Protein AF-A0A9E1IWR8-F1 (afdb_monomer_lite)

Secondary structure (DSSP, 8-state):
--------PPPTTGGGGGGPPSPSPTTPPPHHHHHHHHHHHHHHHHTTHHHHHHHHHHH-HHHHHHHHHHHHHHS-S-------------GGGS-HHHHHHHHHHHHHHHHTTS--

Radius of gyration: 34.13 Å; chains: 1; bounding box: 89×69×54 Å

Structure (mmCIF, N/CA/C/O backbone):
data_AF-A0A9E1IWR8-F1
#
_entry.id   AF-A0A9E1IWR8-F1
#
loop_
_atom_site.group_PDB
_atom_site.id
_atom_site.type_symbol
_atom_site.label_atom_id
_atom_site.label_alt_id
_atom_site.label_comp_id
_atom_site.label_asym_id
_atom_site.label_entity_id
_atom_site.label_seq_id
_atom_site.pdbx_PDB_ins_code
_atom_site.Cartn_x
_atom_site.Cartn_y
_atom_site.Cartn_z
_atom_site.occupancy
_atom_site.B_iso_or_equiv
_atom_site.auth_seq_id
_atom_site.auth_comp_id
_atom_site.auth_asym_id
_atom_site.auth_atom_id
_atom_site.pdbx_PDB_model_num
ATOM 1 N N . MET A 1 1 ? 39.175 -40.777 -36.664 1.00 42.09 1 MET A N 1
ATOM 2 C CA . MET A 1 1 ? 38.592 -39.929 -35.605 1.00 42.09 1 MET A CA 1
ATOM 3 C C . MET A 1 1 ? 37.089 -39.970 -35.804 1.00 42.09 1 MET A C 1
ATOM 5 O O . MET A 1 1 ? 36.649 -39.586 -36.875 1.00 42.09 1 MET A O 1
ATOM 9 N N . SER A 1 2 ? 36.338 -40.569 -34.878 1.00 46.00 2 SER A N 1
ATOM 10 C CA . SER A 1 2 ? 34.891 -40.780 -35.036 1.00 46.00 2 SER A CA 1
ATOM 11 C C . SER A 1 2 ? 34.113 -39.596 -34.470 1.00 46.00 2 SER A C 1
ATOM 13 O O . SER A 1 2 ? 34.212 -39.309 -33.277 1.00 46.00 2 SER A O 1
ATOM 15 N N . ASP A 1 3 ? 33.340 -38.934 -35.328 1.00 54.31 3 ASP A N 1
ATOM 16 C CA . ASP A 1 3 ? 32.433 -37.851 -34.962 1.00 54.31 3 ASP A CA 1
ATOM 17 C C . ASP A 1 3 ? 31.330 -38.361 -34.025 1.00 54.31 3 ASP A C 1
ATOM 19 O O . ASP A 1 3 ? 30.518 -39.217 -34.381 1.00 54.31 3 ASP A O 1
ATOM 23 N N . LYS A 1 4 ? 31.290 -37.824 -32.801 1.00 55.72 4 LYS A N 1
ATOM 24 C CA . LYS A 1 4 ? 30.170 -38.019 -31.874 1.00 55.72 4 LYS A CA 1
ATOM 25 C C . LYS A 1 4 ? 28.965 -37.230 -32.388 1.00 55.72 4 LYS A C 1
ATOM 27 O O . LYS A 1 4 ? 28.851 -36.034 -32.131 1.00 55.72 4 LYS A O 1
ATOM 32 N N . GLN A 1 5 ? 28.042 -37.904 -33.067 1.00 58.28 5 GLN A N 1
ATOM 33 C CA . GLN A 1 5 ? 26.703 -37.369 -33.299 1.00 58.28 5 GLN A CA 1
ATOM 34 C C . GLN A 1 5 ? 25.958 -37.281 -31.960 1.00 58.28 5 GLN A C 1
ATOM 36 O O . GLN A 1 5 ? 25.613 -38.287 -31.344 1.00 58.28 5 GLN A O 1
ATOM 41 N N . THR A 1 6 ? 25.735 -36.062 -31.476 1.00 57.00 6 THR A N 1
ATOM 42 C CA . THR A 1 6 ? 24.851 -35.790 -30.342 1.00 57.00 6 THR A CA 1
ATOM 43 C C . THR A 1 6 ? 23.403 -35.828 -30.818 1.00 57.00 6 THR A C 1
ATOM 45 O O . THR A 1 6 ? 22.887 -34.868 -31.391 1.00 57.00 6 THR A O 1
ATOM 48 N N . GLU A 1 7 ? 22.728 -36.952 -30.584 1.00 56.81 7 GLU A N 1
ATOM 49 C CA . GLU A 1 7 ? 21.291 -37.075 -30.822 1.00 56.81 7 GLU A CA 1
ATOM 50 C C . GLU A 1 7 ? 20.518 -36.055 -29.971 1.00 56.81 7 GLU A C 1
ATOM 52 O O . GLU A 1 7 ? 20.582 -36.041 -28.736 1.00 56.81 7 GLU A O 1
ATOM 57 N N . LYS A 1 8 ? 19.765 -35.173 -30.636 1.00 63.12 8 LYS A N 1
ATOM 58 C CA . LYS A 1 8 ? 18.845 -34.245 -29.973 1.00 63.12 8 LYS A CA 1
ATOM 59 C C . LYS A 1 8 ? 17.653 -35.041 -29.438 1.00 63.12 8 LYS A C 1
ATOM 61 O O . LYS A 1 8 ? 16.794 -35.460 -30.212 1.00 63.12 8 LYS A O 1
ATOM 66 N N . LYS A 1 9 ? 17.584 -35.226 -28.115 1.00 60.12 9 LYS A N 1
ATOM 67 C CA . LYS A 1 9 ? 16.425 -35.830 -27.437 1.00 60.12 9 LYS A CA 1
ATOM 68 C C . LYS A 1 9 ? 15.147 -35.072 -27.803 1.00 60.12 9 LYS A C 1
ATOM 70 O O . LYS A 1 9 ? 15.028 -33.878 -27.535 1.00 60.12 9 LYS A O 1
ATOM 75 N N . GLN A 1 10 ? 14.195 -35.776 -28.406 1.00 60.41 10 GLN A N 1
ATOM 76 C CA . GLN A 1 10 ? 12.877 -35.234 -28.715 1.00 60.41 10 GLN A CA 1
ATOM 77 C C . GLN A 1 10 ? 12.102 -35.025 -27.406 1.00 60.41 10 GLN A C 1
ATOM 79 O O . GLN A 1 10 ? 12.019 -35.929 -26.578 1.00 60.41 10 GLN A O 1
ATOM 84 N N . GLY A 1 11 ? 11.571 -33.819 -27.193 1.00 63.19 11 GLY A N 1
ATOM 85 C CA . GLY A 1 11 ? 10.763 -33.508 -26.013 1.00 63.19 11 GLY A CA 1
ATOM 86 C C . GLY A 1 11 ? 9.412 -34.232 -26.023 1.00 63.19 11 GLY A C 1
ATOM 87 O O . GLY A 1 11 ? 8.847 -34.513 -27.078 1.00 63.19 11 GLY A O 1
ATOM 88 N N . ASN A 1 12 ? 8.848 -34.467 -24.837 1.00 69.44 12 ASN A N 1
ATOM 89 C CA . ASN A 1 12 ? 7.647 -35.290 -24.598 1.00 69.44 12 ASN A CA 1
ATOM 90 C C . ASN A 1 12 ? 6.324 -34.709 -25.158 1.00 69.44 12 ASN A C 1
ATOM 92 O O . ASN A 1 12 ? 5.243 -35.208 -24.861 1.00 69.44 12 ASN A O 1
ATOM 96 N N . LEU A 1 13 ? 6.387 -33.625 -25.930 1.00 64.88 13 LEU A N 1
ATOM 97 C CA . LEU A 1 13 ? 5.236 -32.853 -26.409 1.00 64.88 13 LEU A CA 1
ATOM 98 C C . LEU A 1 13 ? 4.723 -33.328 -27.783 1.00 64.88 13 LEU A C 1
ATOM 100 O O . LEU A 1 13 ? 3.646 -32.912 -28.211 1.00 64.88 13 LEU A O 1
ATOM 104 N N . GLY A 1 14 ? 5.454 -34.227 -28.456 1.00 69.94 14 GLY A N 1
ATOM 105 C CA . GLY A 1 14 ? 5.014 -34.961 -29.649 1.00 69.94 14 GLY A CA 1
ATOM 106 C C . GLY A 1 14 ? 4.268 -34.109 -30.687 1.00 69.94 14 GLY A C 1
ATOM 107 O O . GLY A 1 14 ? 4.727 -33.047 -31.106 1.00 69.94 14 GLY A O 1
ATOM 108 N N . LYS A 1 15 ? 3.074 -34.568 -31.079 1.00 65.00 15 LYS A N 1
ATOM 109 C CA . LYS A 1 15 ? 2.187 -33.932 -32.074 1.00 65.00 15 LYS A CA 1
ATOM 110 C C . LYS A 1 15 ? 1.652 -32.542 -31.691 1.00 65.00 15 LYS A C 1
ATOM 112 O O . LYS A 1 15 ? 1.128 -31.844 -32.553 1.00 65.00 15 LYS A O 1
ATOM 117 N N . TYR A 1 16 ? 1.768 -32.132 -30.426 1.00 61.31 16 TYR A N 1
ATOM 118 C CA . TYR A 1 16 ? 1.232 -30.856 -29.934 1.00 61.31 16 TYR A CA 1
ATOM 119 C C . TYR A 1 16 ? 2.163 -29.663 -30.210 1.00 61.31 16 TYR A C 1
ATOM 121 O O . TYR A 1 16 ? 1.703 -28.526 -30.214 1.00 61.31 16 TYR A O 1
ATOM 129 N N . LEU A 1 17 ? 3.444 -29.907 -30.519 1.00 62.09 17 LEU A N 1
ATOM 130 C CA . LEU A 1 17 ? 4.391 -28.870 -30.959 1.00 62.09 17 LEU A CA 1
ATOM 131 C C . LEU A 1 17 ? 4.123 -28.381 -32.388 1.00 62.09 17 LEU A C 1
ATOM 133 O O . LEU A 1 17 ? 4.368 -27.217 -32.687 1.00 62.09 17 LEU A O 1
ATOM 137 N N . GLN A 1 18 ? 3.592 -29.240 -33.265 1.00 62.41 18 GLN A N 1
ATOM 138 C CA . GLN A 1 18 ? 3.386 -28.900 -34.681 1.00 62.41 18 GLN A CA 1
ATOM 139 C C . GLN A 1 18 ? 2.273 -27.867 -34.916 1.00 62.41 18 GLN A C 1
ATOM 141 O O . GLN A 1 18 ? 2.151 -27.325 -36.009 1.00 62.41 18 GLN A O 1
ATOM 146 N N . LYS A 1 19 ? 1.458 -27.597 -33.892 1.00 63.50 19 LYS A N 1
ATOM 147 C CA . LYS A 1 19 ? 0.266 -26.743 -33.956 1.00 63.50 19 LYS A CA 1
ATOM 148 C C . LYS A 1 19 ? 0.263 -25.658 -32.875 1.00 63.50 19 LYS A C 1
ATOM 150 O O . LYS A 1 19 ? -0.797 -25.185 -32.473 1.00 63.50 19 LYS A O 1
ATOM 155 N N . GLY A 1 20 ? 1.437 -25.290 -32.362 1.00 60.28 20 GLY A N 1
ATOM 156 C CA . GLY A 1 20 ? 1.553 -24.155 -31.455 1.00 60.28 20 GLY A CA 1
ATOM 157 C C . GLY A 1 20 ? 1.229 -22.870 -32.211 1.00 60.28 20 GLY A C 1
ATOM 158 O O . GLY A 1 20 ? 1.931 -22.531 -33.160 1.00 60.28 20 GLY A O 1
ATOM 159 N N . GLY A 1 21 ? 0.164 -22.168 -31.812 1.00 73.94 21 GLY A N 1
ATOM 160 C CA . GLY A 1 21 ? -0.091 -20.805 -32.281 1.00 73.94 21 GLY A CA 1
ATOM 161 C C . GLY A 1 21 ? 1.110 -19.893 -31.998 1.00 73.94 21 GLY A C 1
ATOM 162 O O . GLY A 1 21 ? 2.004 -20.288 -31.240 1.00 73.94 21 GLY A O 1
ATOM 163 N N . PRO A 1 22 ? 1.153 -18.680 -32.583 1.00 75.06 22 PRO A N 1
ATOM 164 C CA . PRO A 1 22 ? 2.215 -17.728 -32.285 1.00 75.06 22 PRO A CA 1
ATOM 165 C C . PRO A 1 22 ? 2.318 -17.624 -30.766 1.00 75.06 22 PRO A C 1
ATOM 167 O O . PRO A 1 22 ? 1.321 -17.366 -30.086 1.00 75.06 22 PRO A O 1
ATOM 170 N N . GLY A 1 23 ? 3.493 -17.964 -30.234 1.00 73.50 23 GLY A N 1
ATOM 171 C CA . GLY A 1 23 ? 3.730 -17.979 -28.799 1.00 73.50 23 GLY A CA 1
ATOM 172 C C . GLY A 1 23 ? 3.340 -16.643 -28.172 1.00 73.50 23 GLY A C 1
ATOM 173 O O . GLY A 1 23 ? 3.099 -15.645 -28.853 1.00 73.50 23 GLY A O 1
ATOM 174 N N . ARG A 1 24 ? 3.273 -16.610 -26.843 1.00 76.69 24 ARG A N 1
ATOM 175 C CA . ARG A 1 24 ? 2.903 -15.392 -26.126 1.00 76.69 24 ARG A CA 1
ATOM 176 C C . ARG A 1 24 ? 3.733 -14.191 -26.634 1.00 76.69 24 ARG A C 1
ATOM 178 O O . ARG A 1 24 ? 4.961 -14.282 -26.611 1.00 76.69 24 ARG A O 1
ATOM 185 N N . PRO A 1 25 ? 3.092 -13.085 -27.064 1.00 81.75 25 PRO A N 1
ATOM 186 C CA . PRO A 1 25 ? 3.800 -11.960 -27.656 1.00 81.75 25 PRO A CA 1
ATOM 187 C C . PRO A 1 25 ? 4.839 -11.403 -26.687 1.00 81.75 25 PRO A C 1
ATOM 189 O O . PRO A 1 25 ? 4.583 -11.273 -25.480 1.00 81.75 25 PRO A O 1
ATOM 192 N N . ILE A 1 26 ? 6.014 -11.094 -27.232 1.00 71.56 26 ILE A N 1
ATOM 193 C CA . ILE A 1 26 ? 7.143 -10.557 -26.477 1.00 71.56 26 ILE A CA 1
ATOM 194 C C . ILE A 1 26 ? 6.713 -9.233 -25.828 1.00 71.56 26 ILE A C 1
ATOM 196 O O . ILE A 1 26 ? 6.085 -8.392 -26.464 1.00 71.56 26 ILE A O 1
ATOM 200 N N . GLY A 1 27 ? 6.951 -9.095 -24.523 1.00 77.62 27 GLY A N 1
ATOM 201 C CA . GLY A 1 27 ? 6.526 -7.924 -23.744 1.00 77.62 27 GLY A CA 1
ATOM 202 C C . GLY A 1 27 ? 5.083 -7.949 -23.226 1.00 77.62 27 GLY A C 1
ATOM 203 O O . GLY A 1 27 ? 4.715 -7.084 -22.433 1.00 77.62 27 GLY A O 1
ATOM 204 N N . SER A 1 28 ? 4.258 -8.940 -23.584 1.00 76.31 28 SER A N 1
ATOM 205 C CA . SER A 1 28 ? 2.922 -9.046 -22.981 1.00 76.31 28 SER A CA 1
ATOM 206 C C . SER A 1 28 ? 3.024 -9.294 -21.477 1.00 76.31 28 SER A C 1
ATOM 208 O O . SER A 1 28 ? 3.818 -10.118 -21.022 1.00 76.31 28 SER A O 1
ATOM 210 N N . ARG A 1 29 ? 2.208 -8.600 -20.680 1.00 72.38 29 ARG A N 1
ATOM 211 C CA . ARG A 1 29 ? 2.177 -8.745 -19.217 1.00 72.38 29 ARG A CA 1
ATOM 212 C C . ARG A 1 29 ? 1.468 -10.041 -18.816 1.00 72.38 29 ARG A C 1
ATOM 214 O O . ARG A 1 29 ? 0.589 -10.529 -19.524 1.00 72.38 29 ARG A O 1
ATOM 221 N N . ASN A 1 30 ? 1.897 -10.654 -17.711 1.00 73.06 30 ASN A N 1
ATOM 222 C CA . ASN A 1 30 ? 1.317 -11.923 -17.276 1.00 73.06 30 ASN A CA 1
ATOM 223 C C . ASN A 1 30 ? -0.050 -11.640 -16.646 1.00 73.06 30 ASN A C 1
ATOM 225 O O . ASN A 1 30 ? -0.116 -10.869 -15.694 1.00 73.06 30 ASN A O 1
ATOM 229 N N . LYS A 1 31 ? -1.121 -12.220 -17.201 1.00 72.94 31 LYS A N 1
ATOM 230 C CA . LYS A 1 31 ? -2.504 -11.867 -16.843 1.00 72.94 31 LYS A CA 1
ATOM 231 C C . LYS A 1 31 ? -2.835 -12.217 -15.393 1.00 72.94 31 LYS A C 1
ATOM 233 O O . LYS A 1 31 ? -3.375 -11.377 -14.695 1.00 72.94 31 LYS A O 1
ATOM 238 N N . VAL A 1 32 ? -2.421 -13.397 -14.930 1.00 72.75 32 VAL A N 1
ATOM 239 C CA . VAL A 1 32 ? -2.710 -13.894 -13.570 1.00 72.75 32 VAL A CA 1
ATOM 240 C C . VAL A 1 32 ? -2.163 -12.972 -12.465 1.00 72.75 32 VAL A C 1
ATOM 242 O O . VAL A 1 32 ? -2.930 -12.553 -11.605 1.00 72.75 32 VAL A O 1
ATOM 245 N N . PRO A 1 33 ? -0.873 -12.582 -12.462 1.00 77.06 33 PRO A N 1
ATOM 246 C CA . PRO A 1 33 ? -0.376 -11.633 -11.467 1.00 77.06 33 PRO A CA 1
ATOM 247 C C . PRO A 1 33 ? -0.782 -10.180 -11.752 1.00 77.06 33 PRO A C 1
ATOM 249 O O . PRO A 1 33 ? -0.601 -9.337 -10.881 1.00 77.06 33 PRO A O 1
ATOM 252 N N . ALA A 1 34 ? -1.261 -9.850 -12.957 1.00 73.50 34 ALA A N 1
ATOM 253 C CA . ALA A 1 34 ? -1.800 -8.522 -13.238 1.00 73.50 34 ALA A CA 1
ATOM 254 C C . ALA A 1 34 ? -3.178 -8.351 -12.590 1.00 73.50 34 ALA A C 1
ATOM 256 O O . ALA A 1 34 ? -3.320 -7.426 -11.803 1.00 73.50 34 ALA A O 1
ATOM 257 N N . SER A 1 35 ? -4.109 -9.285 -12.818 1.00 82.12 35 SER A N 1
ATOM 258 C CA . SER A 1 35 ? -5.446 -9.244 -12.215 1.00 82.12 35 SER A CA 1
ATOM 259 C C . SER A 1 35 ? -5.378 -9.265 -10.693 1.00 82.12 35 SER A C 1
ATOM 261 O O . SER A 1 35 ? -6.002 -8.441 -10.050 1.00 82.12 35 SER A O 1
ATOM 263 N N . LEU A 1 36 ? -4.508 -10.103 -10.114 1.00 86.56 36 LEU A N 1
ATOM 264 C CA . LEU A 1 36 ? -4.332 -10.145 -8.661 1.00 86.56 36 LEU A CA 1
ATOM 265 C C . LEU A 1 36 ? -3.886 -8.795 -8.075 1.00 86.56 36 LEU A C 1
ATOM 267 O O . LEU A 1 36 ? -4.280 -8.447 -6.969 1.00 86.56 36 LEU A O 1
ATOM 271 N N . ARG A 1 37 ? -3.040 -8.034 -8.784 1.00 86.12 37 ARG A N 1
ATOM 272 C CA . ARG A 1 37 ? -2.647 -6.695 -8.316 1.00 86.12 37 ARG A CA 1
ATOM 273 C C . ARG A 1 37 ? -3.826 -5.736 -8.354 1.00 86.12 37 ARG A C 1
ATOM 275 O O . ARG A 1 37 ? -3.984 -4.972 -7.411 1.00 86.12 37 ARG A O 1
ATOM 282 N N . ASP A 1 38 ? -4.614 -5.787 -9.419 1.00 91.69 38 ASP A N 1
ATOM 283 C CA . ASP A 1 38 ? -5.766 -4.909 -9.599 1.00 91.69 38 ASP A CA 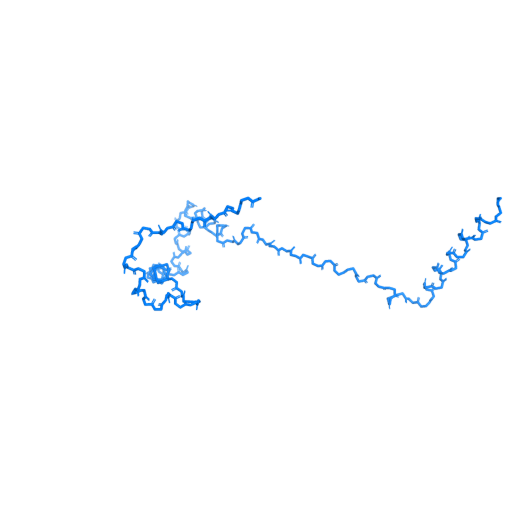1
ATOM 284 C C . ASP A 1 38 ? -6.849 -5.223 -8.546 1.00 91.69 38 ASP A C 1
ATOM 286 O O . ASP A 1 38 ? -7.353 -4.306 -7.903 1.00 91.69 38 ASP A O 1
ATOM 290 N N . ASP A 1 39 ? -7.097 -6.507 -8.266 1.00 92.50 39 ASP A N 1
ATOM 291 C CA . ASP A 1 39 ? -8.007 -6.967 -7.207 1.00 92.50 39 ASP A CA 1
ATOM 292 C C . ASP A 1 39 ? -7.544 -6.493 -5.817 1.00 92.50 39 ASP A C 1
ATOM 294 O O . ASP A 1 39 ? -8.340 -6.011 -5.013 1.00 92.50 39 ASP A O 1
ATOM 298 N N . LEU A 1 40 ? -6.239 -6.582 -5.527 1.00 90.75 40 LEU A N 1
ATOM 299 C CA . LEU A 1 40 ? -5.673 -6.098 -4.262 1.00 90.75 40 LEU A CA 1
ATOM 300 C C . LEU A 1 40 ? -5.798 -4.577 -4.107 1.00 90.75 40 LEU A C 1
ATOM 302 O O . LEU A 1 40 ? -6.030 -4.101 -2.997 1.00 90.75 40 LEU A O 1
ATOM 306 N N . ILE A 1 41 ? -5.641 -3.819 -5.197 1.00 94.25 41 ILE A N 1
ATOM 307 C CA . ILE A 1 41 ? -5.838 -2.364 -5.192 1.00 94.25 41 ILE A CA 1
ATOM 308 C C . ILE A 1 41 ? -7.314 -2.040 -4.949 1.00 94.25 41 ILE A C 1
ATOM 310 O O . ILE A 1 41 ? -7.604 -1.195 -4.110 1.00 94.25 41 ILE A O 1
ATOM 314 N N . ALA A 1 42 ? -8.243 -2.739 -5.606 1.00 96.12 42 ALA A N 1
ATOM 315 C CA . ALA A 1 42 ? -9.675 -2.534 -5.397 1.00 96.12 42 ALA A CA 1
ATOM 316 C C . ALA A 1 42 ? -10.076 -2.760 -3.929 1.00 96.12 42 ALA A C 1
ATOM 318 O O . ALA A 1 42 ? -10.705 -1.897 -3.322 1.00 96.12 42 ALA A O 1
ATOM 319 N N . VAL A 1 43 ? -9.618 -3.861 -3.323 1.00 95.81 43 VAL A N 1
ATOM 320 C CA . VAL A 1 43 ? -9.852 -4.144 -1.897 1.00 95.81 43 VAL A CA 1
ATOM 321 C C . VAL A 1 43 ? -9.234 -3.068 -0.999 1.00 95.81 43 VAL A C 1
ATOM 323 O O . VAL A 1 43 ? -9.835 -2.676 -0.003 1.00 95.81 43 VAL A O 1
ATOM 326 N N . TYR A 1 44 ? -8.037 -2.573 -1.326 1.00 95.44 44 TYR A N 1
ATOM 327 C CA . TYR A 1 44 ? -7.397 -1.500 -0.563 1.00 95.44 44 TYR A CA 1
ATOM 328 C C . TYR A 1 44 ? -8.229 -0.211 -0.562 1.00 95.44 44 TYR A C 1
ATOM 330 O O . TYR A 1 44 ? -8.414 0.387 0.499 1.00 95.44 44 TYR A O 1
ATOM 338 N N . GLU A 1 45 ? -8.758 0.190 -1.717 1.00 96.62 45 GLU A N 1
ATOM 339 C CA . GLU A 1 45 ? -9.626 1.366 -1.827 1.00 96.62 45 GLU A CA 1
ATOM 340 C C . GLU A 1 45 ? -10.945 1.172 -1.061 1.00 96.62 45 GLU A C 1
ATOM 342 O O . GLU A 1 45 ? -11.358 2.057 -0.312 1.00 96.62 45 GLU A O 1
ATOM 347 N N . GLU A 1 46 ? -11.568 -0.009 -1.154 1.00 96.56 46 GLU A N 1
ATOM 348 C CA . GLU A 1 46 ? -12.797 -0.341 -0.411 1.00 96.56 46 GLU A CA 1
ATOM 349 C C . GLU A 1 46 ? -12.607 -0.313 1.113 1.00 96.56 46 GLU A C 1
ATOM 351 O O . GLU A 1 46 ? -13.511 0.081 1.850 1.00 96.56 46 GLU A O 1
ATOM 356 N N . LEU A 1 47 ? -11.417 -0.675 1.600 1.00 95.19 47 LEU A N 1
ATOM 357 C CA . LEU A 1 47 ? -11.053 -0.599 3.019 1.00 95.19 47 LEU A CA 1
ATOM 358 C C . LEU A 1 47 ? -10.754 0.833 3.503 1.00 95.19 47 LEU A C 1
ATOM 360 O O . LEU A 1 47 ? -10.357 1.021 4.655 1.00 95.19 47 LEU A O 1
ATOM 364 N N . GLY A 1 48 ? -10.938 1.845 2.651 1.00 95.25 48 GLY A N 1
ATOM 365 C CA . GLY A 1 48 ? -10.719 3.257 2.971 1.00 95.25 48 GLY A CA 1
ATOM 366 C C . GLY A 1 48 ? -9.355 3.793 2.534 1.00 95.25 48 GLY A C 1
ATOM 367 O O . GLY A 1 48 ? -8.956 4.878 2.970 1.00 95.25 48 GLY A O 1
ATOM 368 N N . GLY A 1 49 ? -8.622 3.042 1.708 1.00 95.81 49 GLY A N 1
ATOM 369 C CA . GLY A 1 49 ? -7.365 3.463 1.100 1.00 95.81 49 GLY A CA 1
ATOM 370 C C . GLY A 1 49 ? -6.340 3.949 2.125 1.00 95.81 49 GLY A C 1
ATOM 371 O O . GLY A 1 49 ? -6.062 3.304 3.143 1.00 95.81 49 GLY A O 1
ATOM 372 N N . ILE A 1 50 ? -5.754 5.119 1.867 1.00 96.38 50 ILE A N 1
ATOM 373 C CA . ILE A 1 50 ? -4.727 5.704 2.743 1.00 96.38 50 ILE A CA 1
ATOM 374 C C . ILE A 1 50 ? -5.304 6.002 4.126 1.00 96.38 50 ILE A C 1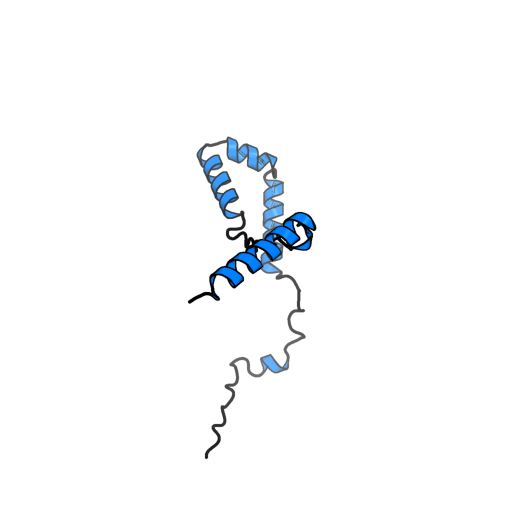
ATOM 376 O O . ILE A 1 50 ? -4.666 5.704 5.136 1.00 96.38 50 ILE A O 1
ATOM 380 N N . GLN A 1 51 ? -6.513 6.555 4.182 1.00 97.31 51 GLN A N 1
ATOM 381 C CA . GLN A 1 51 ? -7.133 6.958 5.438 1.00 97.31 51 GLN A CA 1
ATOM 382 C C . GLN A 1 51 ? -7.451 5.739 6.315 1.00 97.31 51 GLN A C 1
ATOM 384 O O . GLN A 1 51 ? -7.070 5.713 7.486 1.00 97.31 51 GLN A O 1
ATOM 389 N N . GLY A 1 52 ? -8.028 4.689 5.725 1.00 96.88 52 GLY A N 1
ATOM 390 C CA . GLY A 1 52 ? -8.286 3.419 6.407 1.00 96.88 52 GLY A CA 1
ATOM 391 C C . GLY A 1 52 ? -7.003 2.758 6.918 1.00 96.88 52 GLY A C 1
ATOM 392 O O . GLY A 1 52 ? -6.958 2.263 8.044 1.00 96.88 52 GLY A O 1
ATOM 393 N N . MET A 1 53 ? -5.909 2.832 6.151 1.00 96.19 53 MET A N 1
ATOM 394 C CA . MET A 1 53 ? -4.596 2.342 6.586 1.00 96.19 53 MET A CA 1
ATOM 395 C C . MET A 1 53 ? -4.043 3.134 7.783 1.00 96.19 53 MET A C 1
ATOM 397 O O . MET A 1 53 ? -3.489 2.542 8.713 1.00 96.19 53 MET A O 1
ATOM 401 N N . VAL A 1 54 ? -4.199 4.463 7.792 1.00 97.19 54 VAL A N 1
ATOM 402 C CA . VAL A 1 54 ? -3.774 5.322 8.911 1.00 97.19 54 VAL A CA 1
ATOM 403 C C . VAL A 1 54 ? -4.574 5.004 10.172 1.00 97.19 54 VAL A C 1
ATOM 405 O O . VAL A 1 54 ? -3.994 4.872 11.252 1.00 97.19 54 VAL A O 1
ATOM 408 N N . GLU A 1 55 ? -5.890 4.863 10.048 1.00 97.56 55 GLU A N 1
ATOM 409 C CA . GLU A 1 55 ? -6.778 4.521 11.161 1.00 97.56 55 GLU A CA 1
ATOM 410 C C . GLU A 1 55 ? -6.462 3.131 11.716 1.00 97.56 55 GLU A C 1
ATOM 412 O O . GLU A 1 55 ? -6.262 2.977 12.924 1.00 97.56 55 GLU A O 1
ATOM 417 N N . TRP A 1 56 ? -6.291 2.138 10.841 1.00 97.12 56 TRP A N 1
ATOM 418 C CA . TRP A 1 56 ? -5.879 0.788 11.219 1.00 97.12 56 TRP A CA 1
ATOM 419 C C . TRP A 1 56 ? -4.536 0.771 11.959 1.00 97.12 56 TRP A C 1
ATOM 421 O O . TRP A 1 56 ? -4.415 0.119 13.003 1.00 97.12 56 TRP A O 1
ATOM 431 N N . ALA A 1 57 ? -3.536 1.501 11.456 1.00 97.06 57 ALA A N 1
ATOM 432 C CA . ALA A 1 57 ? -2.214 1.571 12.071 1.00 97.06 57 ALA A CA 1
ATOM 433 C C . ALA A 1 57 ? -2.253 2.257 13.447 1.00 97.06 57 ALA A C 1
ATOM 435 O O . ALA A 1 57 ? -1.524 1.854 14.352 1.00 97.06 57 ALA A O 1
ATOM 436 N N . LYS A 1 58 ? -3.117 3.264 13.630 1.00 96.94 58 LYS A N 1
ATOM 437 C CA . LYS A 1 58 ? -3.304 3.958 14.915 1.00 96.94 58 LYS A CA 1
ATOM 438 C C . LYS A 1 58 ? -4.138 3.162 15.921 1.00 96.94 58 LYS A C 1
ATOM 440 O O . LYS A 1 58 ? -3.956 3.356 17.118 1.00 96.94 58 LYS A O 1
ATOM 445 N N . ALA A 1 59 ? -5.017 2.269 15.465 1.00 96.88 59 ALA A N 1
ATOM 446 C CA . ALA A 1 59 ? -5.964 1.563 16.329 1.00 96.88 59 ALA A CA 1
ATOM 447 C C . ALA A 1 59 ? -5.297 0.678 17.397 1.00 96.88 59 ALA A C 1
ATOM 449 O O . ALA A 1 59 ? -5.845 0.513 18.486 1.00 96.88 59 ALA A O 1
ATOM 450 N N . LYS A 1 60 ? -4.137 0.076 17.097 1.00 96.12 60 LYS A N 1
ATOM 451 C CA . LYS A 1 60 ? -3.393 -0.793 18.025 1.00 96.12 60 LYS A CA 1
ATOM 452 C C . LYS A 1 60 ? -1.891 -0.668 17.800 1.00 96.12 60 LYS A C 1
ATOM 454 O O . LYS A 1 60 ? -1.433 -0.622 16.661 1.00 96.12 60 LYS A O 1
ATOM 459 N N . GLU A 1 61 ? -1.106 -0.745 18.872 1.00 90.81 61 GLU A N 1
ATOM 460 C CA . GLU A 1 61 ? 0.360 -0.711 18.774 1.00 90.81 61 GLU A CA 1
ATOM 461 C C . GLU A 1 61 ? 0.931 -1.860 17.919 1.00 90.81 61 GLU A C 1
ATOM 463 O O . GLU A 1 61 ? 1.854 -1.649 17.131 1.00 90.81 61 GLU A O 1
ATOM 468 N N . GLY A 1 62 ? 0.324 -3.051 17.984 1.00 95.38 62 GLY A N 1
ATOM 469 C CA . GLY A 1 62 ? 0.692 -4.178 17.120 1.00 95.38 62 GLY A CA 1
ATOM 470 C C . GLY A 1 62 ? 0.472 -3.900 15.627 1.00 95.38 62 GLY A C 1
ATOM 471 O O . GLY A 1 62 ? 1.303 -4.282 14.805 1.00 95.38 62 GLY A O 1
ATOM 472 N N . ASN A 1 63 ? -0.591 -3.173 15.265 1.00 96.75 63 ASN A N 1
ATOM 473 C CA . ASN A 1 63 ? -0.857 -2.793 13.872 1.00 96.75 63 ASN A CA 1
ATOM 474 C C . ASN A 1 63 ? 0.186 -1.793 13.370 1.00 96.75 63 ASN A C 1
ATOM 476 O O . ASN A 1 63 ? 0.690 -1.925 12.258 1.00 96.75 63 ASN A O 1
ATOM 480 N N . ARG A 1 64 ? 0.577 -0.839 14.220 1.00 95.56 64 ARG A N 1
ATOM 481 C CA . ARG A 1 64 ? 1.653 0.112 13.926 1.00 95.56 64 ARG A CA 1
ATOM 482 C C . ARG A 1 64 ? 2.977 -0.599 13.633 1.00 95.56 64 ARG A C 1
ATOM 484 O O . ARG A 1 64 ? 3.643 -0.276 12.652 1.00 95.56 64 ARG A O 1
ATOM 491 N N . ALA A 1 65 ? 3.347 -1.594 14.439 1.00 96.75 65 ALA A N 1
ATOM 492 C CA . ALA A 1 65 ? 4.546 -2.397 14.191 1.00 96.75 65 ALA A C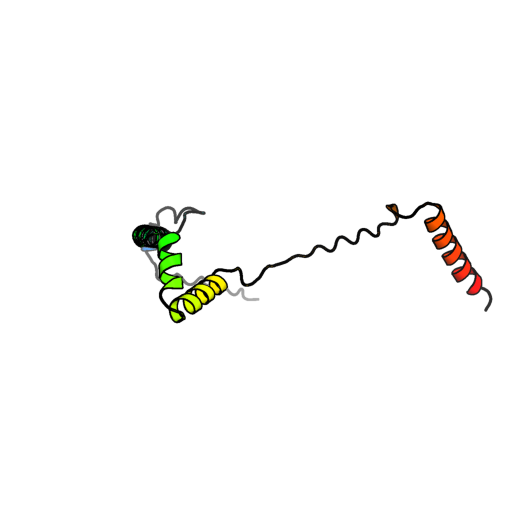A 1
ATOM 493 C C . ALA A 1 65 ? 4.450 -3.183 12.868 1.00 96.75 65 ALA A C 1
ATOM 495 O O . ALA A 1 65 ? 5.410 -3.225 12.093 1.00 96.75 65 ALA A O 1
ATOM 496 N N . LEU A 1 66 ? 3.280 -3.763 12.571 1.00 97.00 66 LEU A N 1
ATOM 497 C CA . LEU A 1 66 ? 3.027 -4.458 11.306 1.00 97.00 66 LEU A CA 1
ATOM 498 C C . LEU A 1 66 ? 3.130 -3.522 10.098 1.00 97.00 66 LEU A C 1
ATOM 500 O O . LEU A 1 66 ? 3.731 -3.911 9.098 1.00 97.00 66 LEU A O 1
ATOM 504 N N . PHE A 1 67 ? 2.615 -2.295 10.199 1.00 96.19 67 PHE A N 1
ATOM 505 C CA . PHE A 1 67 ? 2.736 -1.277 9.156 1.00 96.19 67 PHE A CA 1
ATOM 506 C C . PHE A 1 67 ? 4.204 -0.996 8.818 1.00 96.19 67 PHE A C 1
ATOM 508 O O . PHE A 1 67 ? 4.601 -1.104 7.658 1.00 96.19 67 PHE A O 1
ATOM 515 N N . TYR A 1 68 ? 5.038 -0.715 9.825 1.00 96.19 68 TYR A N 1
ATOM 516 C CA . TYR A 1 68 ? 6.463 -0.456 9.596 1.00 96.19 68 TYR A CA 1
ATOM 517 C C . TYR A 1 68 ? 7.199 -1.669 9.022 1.00 96.19 68 TYR A C 1
ATOM 519 O O . TYR A 1 68 ? 8.079 -1.512 8.176 1.00 96.19 68 TYR A O 1
ATOM 527 N N . ARG A 1 69 ? 6.811 -2.886 9.418 1.00 96.12 69 ARG A N 1
ATOM 528 C CA . ARG A 1 69 ? 7.360 -4.115 8.835 1.00 96.12 69 ARG A CA 1
ATOM 529 C C . ARG A 1 69 ? 7.015 -4.250 7.351 1.00 96.12 69 ARG A C 1
ATOM 531 O O . ARG A 1 69 ? 7.885 -4.614 6.562 1.00 96.12 69 ARG A O 1
ATOM 538 N N . ILE A 1 70 ? 5.769 -3.956 6.970 1.00 94.31 70 ILE A N 1
ATOM 539 C CA . ILE A 1 70 ? 5.341 -3.946 5.564 1.00 94.31 70 ILE A CA 1
ATOM 540 C C . ILE A 1 70 ? 6.136 -2.886 4.797 1.00 94.31 70 ILE A C 1
ATOM 542 O O . ILE A 1 70 ? 6.736 -3.220 3.779 1.00 94.31 70 ILE A O 1
ATOM 546 N N . LEU A 1 71 ? 6.228 -1.657 5.316 1.00 93.00 71 LEU A N 1
ATOM 547 C CA . LEU A 1 71 ? 6.978 -0.566 4.688 1.00 93.00 71 LEU A CA 1
ATOM 548 C C . LEU A 1 71 ? 8.445 -0.940 4.441 1.00 93.00 71 LEU A C 1
ATOM 550 O O . LEU A 1 71 ? 8.942 -0.794 3.332 1.00 93.00 71 LEU A O 1
ATOM 554 N N . ALA A 1 72 ? 9.137 -1.492 5.438 1.00 93.12 72 ALA A N 1
ATOM 555 C CA . ALA A 1 72 ? 10.520 -1.932 5.267 1.00 93.12 72 ALA A CA 1
ATOM 556 C C . ALA A 1 72 ? 10.663 -3.033 4.198 1.00 93.12 72 ALA A C 1
ATOM 558 O O . ALA A 1 72 ? 11.684 -3.112 3.520 1.00 93.12 72 ALA A O 1
ATOM 559 N N . SER A 1 73 ? 9.641 -3.881 4.028 1.00 91.38 73 SER A N 1
ATOM 560 C CA . SER A 1 73 ? 9.655 -4.963 3.039 1.00 91.38 73 SER A CA 1
ATOM 561 C C . SER A 1 73 ? 9.419 -4.504 1.598 1.00 91.38 73 SER A C 1
ATOM 563 O O . SER A 1 73 ? 9.841 -5.206 0.679 1.00 91.38 73 SER A O 1
ATOM 565 N N . THR A 1 74 ? 8.766 -3.353 1.393 1.00 88.88 74 THR A N 1
ATOM 566 C CA . THR A 1 74 ? 8.493 -2.799 0.056 1.00 88.88 74 THR A CA 1
ATOM 567 C C . THR A 1 74 ? 9.645 -1.956 -0.481 1.00 88.88 74 THR A C 1
ATOM 569 O O . THR A 1 74 ? 9.728 -1.740 -1.691 1.00 88.88 74 THR A O 1
ATOM 572 N N . LEU A 1 75 ? 10.552 -1.502 0.389 1.00 88.88 75 LEU A N 1
ATOM 573 C CA . LEU A 1 75 ? 11.738 -0.760 -0.023 1.00 88.88 75 LEU A CA 1
ATOM 574 C C . LEU A 1 75 ? 12.699 -1.653 -0.834 1.00 88.88 75 LEU A C 1
ATOM 576 O O . LEU A 1 75 ? 12.920 -2.819 -0.482 1.00 88.88 75 LEU A O 1
ATOM 580 N N . PRO A 1 76 ? 13.322 -1.125 -1.905 1.00 85.88 76 PRO A N 1
ATOM 581 C CA . PRO A 1 76 ? 14.351 -1.846 -2.647 1.00 85.88 76 PRO A CA 1
ATOM 582 C C . PRO A 1 76 ? 15.516 -2.257 -1.732 1.00 85.88 76 PRO A C 1
ATOM 584 O O . PRO A 1 76 ? 16.172 -1.412 -1.131 1.00 85.88 76 PRO A O 1
ATOM 587 N N . ARG A 1 77 ? 15.803 -3.563 -1.637 1.00 77.56 77 ARG A N 1
ATOM 588 C CA . ARG A 1 77 ? 16.859 -4.103 -0.750 1.00 77.56 77 ARG A CA 1
ATOM 589 C C . ARG A 1 77 ? 18.283 -3.841 -1.237 1.00 77.56 77 ARG A C 1
ATOM 591 O O . ARG A 1 77 ? 19.221 -3.905 -0.452 1.00 77.56 77 ARG A O 1
ATOM 598 N N . GLN A 1 78 ? 18.447 -3.598 -2.531 1.00 67.12 78 GLN A N 1
ATOM 599 C CA . GLN A 1 78 ? 19.726 -3.291 -3.154 1.00 67.12 78 GLN A CA 1
ATOM 600 C C . GLN A 1 78 ? 19.550 -2.007 -3.946 1.00 67.12 78 GLN A C 1
ATOM 602 O O . GLN A 1 78 ? 19.020 -2.014 -5.056 1.00 67.12 78 GLN A O 1
ATOM 607 N N . VAL A 1 79 ? 19.993 -0.891 -3.375 1.00 61.47 79 VAL A N 1
ATOM 608 C CA . VAL A 1 79 ? 20.299 0.278 -4.189 1.00 61.47 79 VAL A CA 1
ATOM 609 C C . VAL A 1 79 ? 21.635 -0.052 -4.843 1.00 61.47 79 VAL A C 1
ATOM 611 O O . VAL A 1 79 ? 22.679 0.031 -4.201 1.00 61.47 79 VAL A O 1
ATOM 614 N N . ALA A 1 80 ? 21.615 -0.522 -6.089 1.00 58.09 80 ALA A N 1
ATOM 615 C CA . ALA A 1 80 ? 22.825 -0.624 -6.893 1.00 58.09 80 ALA A CA 1
ATOM 616 C C . ALA A 1 80 ? 23.295 0.805 -7.202 1.00 58.09 80 ALA A C 1
ATOM 618 O O . ALA A 1 80 ? 23.034 1.347 -8.273 1.00 58.09 80 ALA A O 1
ATOM 619 N N . ILE A 1 81 ? 23.922 1.456 -6.221 1.00 58.66 81 ILE A N 1
ATOM 620 C CA . ILE A 1 81 ? 24.579 2.741 -6.415 1.00 58.66 81 ILE A CA 1
ATOM 621 C C . ILE A 1 81 ? 25.857 2.423 -7.180 1.00 58.66 81 ILE A C 1
ATOM 623 O O . ILE A 1 81 ? 26.906 2.155 -6.599 1.00 58.66 81 ILE A O 1
ATOM 627 N N . SER A 1 82 ? 25.777 2.429 -8.506 1.00 60.50 82 SER A N 1
ATOM 628 C CA . SER A 1 82 ? 26.965 2.595 -9.330 1.00 60.50 82 SER A CA 1
ATOM 629 C C . SER A 1 82 ? 27.446 4.030 -9.131 1.00 60.50 82 SER A C 1
ATOM 631 O O . SER A 1 82 ? 27.110 4.925 -9.908 1.00 60.50 82 SER A O 1
ATOM 633 N N . ALA A 1 83 ? 28.176 4.279 -8.045 1.00 57.88 83 ALA A N 1
ATOM 634 C CA . ALA A 1 83 ? 28.887 5.530 -7.868 1.00 57.88 83 ALA A CA 1
ATOM 635 C C . ALA A 1 83 ? 29.992 5.562 -8.929 1.00 57.88 83 ALA A C 1
ATOM 637 O O . ALA A 1 83 ? 31.072 5.004 -8.748 1.00 57.88 83 ALA A O 1
ATOM 638 N N . ARG A 1 84 ? 29.715 6.180 -10.081 1.00 57.75 84 ARG A N 1
ATOM 639 C CA . ARG A 1 84 ? 30.787 6.670 -10.947 1.00 57.75 84 ARG A CA 1
ATOM 640 C C . ARG A 1 84 ? 31.446 7.811 -10.184 1.00 57.75 84 ARG A C 1
ATOM 642 O O . ARG A 1 84 ? 30.958 8.936 -10.226 1.00 57.75 84 ARG A O 1
ATOM 649 N N . LEU A 1 85 ? 32.523 7.506 -9.465 1.00 58.94 85 LEU A N 1
ATOM 650 C CA . LEU A 1 85 ? 33.424 8.523 -8.947 1.00 58.94 85 LEU A CA 1
ATOM 651 C C . LEU A 1 85 ? 34.108 9.160 -10.163 1.00 58.94 85 LEU A C 1
ATOM 653 O O . LEU A 1 85 ? 35.090 8.644 -10.688 1.00 58.94 85 LEU A O 1
ATOM 657 N N . GLN A 1 86 ? 33.516 10.232 -10.685 1.00 62.78 86 GLN A N 1
ATOM 658 C CA . GLN A 1 86 ? 34.187 11.110 -11.635 1.00 62.78 86 GLN A CA 1
ATOM 659 C C . GLN A 1 86 ? 35.277 11.821 -10.825 1.00 62.78 86 GLN A C 1
ATOM 661 O O . GLN A 1 86 ? 34.980 12.748 -10.074 1.00 62.78 86 GLN A O 1
ATOM 666 N N . HIS A 1 87 ? 36.519 11.337 -10.892 1.00 54.56 87 HIS A N 1
ATOM 667 C CA . HIS A 1 87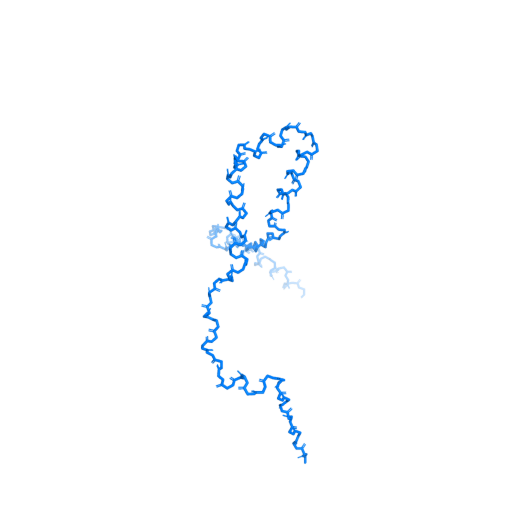 ? 37.659 12.087 -10.372 1.00 54.56 87 HIS A CA 1
ATOM 668 C C . HIS A 1 87 ? 37.841 13.317 -11.259 1.00 54.56 87 HIS A C 1
ATOM 670 O O . HIS A 1 87 ? 38.462 13.259 -12.315 1.00 54.56 87 HIS A O 1
ATOM 676 N N . ASP A 1 88 ? 37.277 14.438 -10.828 1.00 56.19 88 ASP A N 1
ATOM 677 C CA . ASP A 1 88 ? 37.367 15.718 -11.523 1.00 56.19 88 ASP A CA 1
ATOM 678 C C . ASP A 1 88 ? 38.649 16.478 -11.115 1.00 56.19 88 ASP A C 1
ATOM 680 O O . ASP A 1 88 ? 38.631 17.677 -10.827 1.00 56.19 88 ASP A O 1
ATOM 684 N N . HIS A 1 89 ? 39.761 15.732 -11.047 1.00 59.78 89 HIS A N 1
ATOM 685 C CA . HIS A 1 89 ? 41.131 16.216 -10.837 1.00 59.78 89 HIS A CA 1
ATOM 686 C C . HIS A 1 89 ? 41.916 16.163 -12.153 1.00 59.78 89 HIS A C 1
ATOM 688 O O . HIS A 1 89 ? 43.063 15.727 -12.206 1.00 59.78 89 HIS A O 1
ATOM 694 N N . GLY A 1 90 ? 41.272 16.550 -13.254 1.00 61.31 90 GLY A N 1
ATOM 695 C CA . GLY A 1 90 ? 41.986 16.774 -14.503 1.00 61.31 90 GLY A CA 1
ATOM 696 C C . GLY A 1 90 ? 42.910 17.983 -14.361 1.00 61.31 90 GLY A C 1
ATOM 697 O O . GLY A 1 90 ? 42.505 19.002 -13.799 1.00 61.31 90 GLY A O 1
ATOM 698 N N . LEU A 1 91 ? 44.114 17.894 -14.933 1.00 63.91 91 LEU A N 1
ATOM 699 C CA . LEU A 1 91 ? 45.102 18.986 -15.018 1.00 63.91 91 LEU A CA 1
ATOM 700 C C . LEU A 1 91 ? 44.514 20.305 -15.561 1.00 63.91 91 LEU A C 1
ATOM 702 O O . LEU A 1 91 ? 45.061 21.370 -15.318 1.00 63.91 91 LEU A O 1
ATOM 706 N N . ASN A 1 92 ? 43.361 20.237 -16.233 1.00 67.94 92 ASN A N 1
ATOM 707 C CA . ASN A 1 92 ? 42.588 21.371 -16.741 1.00 67.94 92 ASN A CA 1
ATOM 708 C C . ASN A 1 92 ? 42.108 22.365 -15.667 1.00 67.94 92 ASN A C 1
ATOM 710 O O . ASN A 1 92 ? 41.677 23.456 -16.028 1.00 67.94 92 ASN A O 1
ATOM 714 N N . LYS A 1 93 ? 42.105 21.988 -14.381 1.00 67.38 93 LYS A N 1
ATOM 715 C CA . LYS A 1 93 ? 41.725 22.886 -13.276 1.00 67.38 93 LYS A CA 1
ATOM 716 C C . LYS A 1 93 ? 42.913 23.553 -12.587 1.00 67.38 93 LYS A C 1
ATOM 718 O O . LYS A 1 93 ? 42.678 24.419 -11.752 1.00 67.38 93 LYS A O 1
ATOM 723 N N . LEU A 1 94 ? 44.144 23.148 -12.904 1.00 74.44 94 LEU A N 1
ATOM 724 C CA . LEU A 1 94 ? 45.331 23.816 -12.385 1.00 74.44 94 LEU A CA 1
ATOM 725 C C . LEU A 1 94 ? 45.593 25.070 -13.213 1.00 74.44 94 LEU A C 1
ATOM 727 O O . LEU A 1 94 ? 45.486 25.064 -14.441 1.00 74.44 94 LEU A O 1
ATOM 731 N N . SER A 1 95 ? 45.943 26.147 -12.526 1.00 77.38 95 SER A N 1
ATOM 732 C CA . SER A 1 95 ? 46.495 27.330 -13.169 1.00 77.38 95 SER A CA 1
ATOM 733 C C . SER A 1 95 ? 47.852 27.006 -13.802 1.00 77.38 95 SER A C 1
ATOM 735 O O . SER A 1 95 ? 48.534 26.053 -13.419 1.00 77.38 95 SER A O 1
ATOM 737 N N . ASN A 1 96 ? 48.271 27.817 -14.774 1.00 80.62 96 ASN A N 1
ATOM 738 C CA . ASN A 1 96 ? 49.583 27.646 -15.399 1.00 80.62 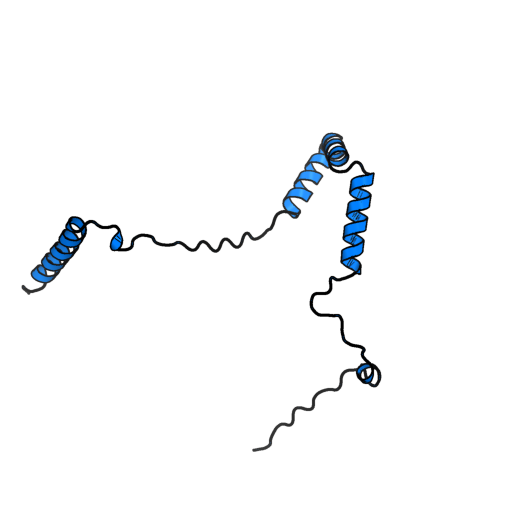96 ASN A CA 1
ATOM 739 C C . ASN A 1 96 ? 50.724 27.701 -14.371 1.00 80.62 96 ASN A C 1
ATOM 741 O O . ASN A 1 96 ? 51.709 26.992 -14.540 1.00 80.62 96 ASN A O 1
ATOM 745 N N . ASP A 1 97 ? 50.570 28.478 -13.299 1.00 83.00 97 ASP A N 1
ATOM 746 C CA . ASP A 1 97 ? 51.577 28.604 -12.243 1.00 83.00 97 ASP A CA 1
ATOM 747 C C . ASP A 1 97 ? 51.707 27.307 -11.430 1.00 83.00 97 ASP A C 1
ATOM 749 O O . ASP A 1 97 ? 52.814 26.833 -11.186 1.00 83.00 97 ASP A O 1
ATOM 753 N N . GLU A 1 98 ? 50.584 26.666 -11.094 1.00 80.56 98 GLU A N 1
ATOM 754 C CA . GLU A 1 98 ? 50.577 25.362 -10.413 1.00 80.56 98 GLU A CA 1
ATOM 755 C C . GLU A 1 98 ? 51.127 24.244 -11.312 1.00 80.56 98 GLU A C 1
ATOM 757 O O . GLU A 1 98 ? 51.798 23.329 -10.837 1.00 80.56 98 GLU A O 1
ATOM 762 N N . LEU A 1 99 ? 50.885 24.318 -12.626 1.00 80.62 99 LEU A N 1
ATOM 763 C CA . LEU A 1 99 ? 51.477 23.385 -13.588 1.00 80.62 99 LEU A CA 1
ATOM 764 C C . LEU A 1 99 ? 52.993 23.573 -13.707 1.00 80.62 99 LEU A C 1
ATOM 766 O O . LEU A 1 99 ? 53.726 22.588 -13.823 1.00 80.62 99 LEU A O 1
ATOM 770 N N . LEU A 1 100 ? 53.470 24.818 -13.674 1.00 83.38 100 LEU A N 1
ATOM 771 C CA . LEU A 1 100 ? 54.897 25.126 -13.714 1.00 83.38 100 LEU A CA 1
ATOM 772 C C . LEU A 1 100 ? 55.616 24.624 -12.462 1.00 83.38 100 LEU A C 1
ATOM 774 O O . LEU A 1 100 ? 56.689 24.042 -12.602 1.00 83.38 100 LEU A O 1
ATOM 778 N N . ASP A 1 101 ? 55.012 24.750 -11.280 1.00 84.62 101 ASP A N 1
ATOM 779 C CA . ASP A 1 101 ? 55.598 24.255 -10.027 1.00 84.62 101 ASP A CA 1
ATOM 780 C C . ASP A 1 101 ? 55.738 22.720 -10.028 1.00 84.62 101 ASP A C 1
ATOM 782 O O . ASP A 1 101 ? 56.758 22.171 -9.610 1.00 84.62 101 ASP A O 1
ATOM 786 N N . ILE A 1 102 ? 54.773 22.007 -10.622 1.00 83.19 102 ILE A N 1
ATOM 787 C CA . ILE A 1 102 ? 54.860 20.551 -10.831 1.00 83.19 102 ILE A CA 1
ATOM 788 C C . ILE A 1 102 ? 56.007 20.191 -11.786 1.00 83.19 102 ILE A C 1
ATOM 790 O O . ILE A 1 102 ? 56.771 19.259 -11.523 1.00 83.19 102 ILE A O 1
ATOM 794 N N . ILE A 1 103 ? 56.141 20.917 -12.901 1.00 83.62 103 ILE A N 1
ATOM 795 C CA . ILE A 1 103 ? 57.211 20.689 -13.885 1.00 83.62 103 ILE A CA 1
ATOM 796 C C . ILE A 1 103 ? 58.583 20.992 -13.272 1.00 83.62 103 ILE A C 1
ATOM 798 O O . ILE A 1 103 ? 59.549 20.264 -13.510 1.00 83.62 103 ILE A O 1
ATOM 802 N N . GLU A 1 104 ? 58.685 22.061 -12.487 1.00 83.50 104 GLU A N 1
ATOM 803 C CA . GLU A 1 104 ? 59.928 22.471 -11.847 1.00 83.50 104 GLU A CA 1
ATOM 804 C C . GLU A 1 104 ? 60.319 21.520 -10.710 1.00 83.50 104 GLU A C 1
ATOM 806 O O . GLU A 1 104 ? 61.476 21.103 -10.636 1.00 83.50 104 GLU A O 1
ATOM 811 N N . GLY A 1 105 ? 59.355 21.081 -9.897 1.00 79.56 105 GLY A N 1
ATOM 812 C CA . GLY A 1 105 ? 59.547 20.025 -8.905 1.00 79.56 105 GLY A CA 1
ATOM 813 C C . GLY A 1 105 ? 60.051 18.725 -9.535 1.00 79.56 105 GLY A C 1
ATOM 814 O O . GLY A 1 105 ? 61.026 18.147 -9.057 1.00 79.56 105 GLY A O 1
ATOM 815 N N . ALA A 1 106 ? 59.479 18.313 -10.672 1.00 76.25 106 ALA A N 1
ATOM 816 C CA . ALA A 1 106 ? 59.937 17.133 -11.408 1.00 76.25 106 ALA A CA 1
ATOM 817 C C . ALA A 1 106 ? 61.369 17.289 -11.957 1.00 76.25 106 ALA A C 1
ATOM 819 O O . ALA A 1 106 ? 62.149 16.336 -11.931 1.00 76.25 106 ALA A O 1
ATOM 820 N N . LYS A 1 107 ? 61.750 18.487 -12.424 1.00 76.00 107 LYS A N 1
ATOM 821 C CA . LYS A 1 107 ? 63.133 18.774 -12.845 1.00 76.00 107 LYS A CA 1
ATOM 822 C C . LYS A 1 107 ? 64.123 18.704 -11.684 1.00 76.00 107 LYS A C 1
ATOM 824 O O . LYS A 1 107 ? 65.207 18.162 -11.875 1.00 76.00 107 LYS A O 1
ATOM 829 N N . ARG A 1 108 ? 63.759 19.215 -10.502 1.00 72.19 108 ARG A N 1
ATOM 830 C CA . ARG A 1 108 ? 64.600 19.137 -9.293 1.00 72.19 108 ARG A CA 1
ATOM 831 C C . ARG A 1 108 ? 64.832 17.682 -8.875 1.00 72.19 108 ARG A C 1
ATOM 833 O O . ARG A 1 108 ? 65.977 17.302 -8.671 1.00 72.19 108 ARG A O 1
ATOM 840 N N . CYS A 1 109 ? 63.788 16.849 -8.870 1.00 61.25 109 CYS A N 1
ATOM 841 C CA . CYS A 1 109 ? 63.919 15.419 -8.567 1.00 61.25 109 CYS A CA 1
ATOM 842 C C . CYS A 1 109 ? 64.803 14.655 -9.569 1.00 61.25 109 CYS A C 1
ATOM 844 O O . CYS A 1 109 ? 65.494 13.724 -9.172 1.00 61.25 109 CYS A O 1
ATOM 846 N N . ASN A 1 110 ? 64.802 15.038 -10.850 1.00 65.19 110 ASN A N 1
ATOM 847 C CA . ASN A 1 110 ? 65.660 14.403 -11.857 1.00 65.19 110 ASN A CA 1
ATOM 848 C C . ASN A 1 110 ? 67.122 14.874 -11.785 1.00 65.19 110 ASN A C 1
ATOM 850 O O . ASN A 1 110 ? 68.018 14.090 -12.071 1.00 65.19 110 ASN A O 1
ATOM 854 N N . ALA A 1 111 ? 67.376 16.123 -11.385 1.00 60.34 111 ALA A N 1
ATOM 855 C CA . ALA A 1 111 ? 68.730 16.672 -11.272 1.00 60.34 111 ALA A CA 1
ATOM 856 C C . ALA A 1 111 ? 69.501 16.14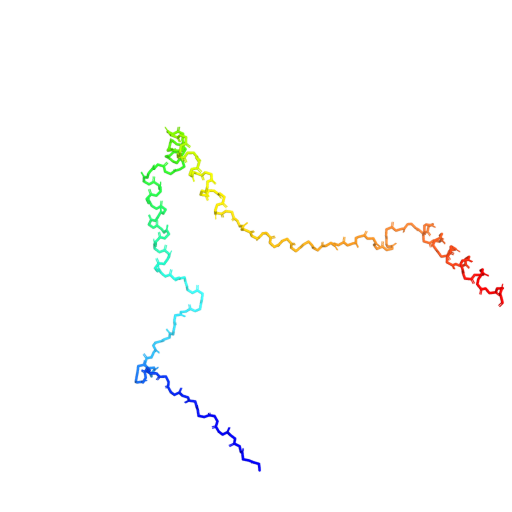7 -10.044 1.00 60.34 111 ALA A C 1
ATOM 858 O O . ALA A 1 111 ? 70.726 16.061 -10.075 1.00 60.34 111 ALA A O 1
ATOM 859 N N . GLU A 1 112 ? 68.800 15.769 -8.972 1.00 57.06 112 GLU A N 1
ATOM 860 C CA . GLU A 1 112 ? 69.416 15.160 -7.782 1.00 57.06 112 GLU A CA 1
ATOM 861 C C . GLU A 1 112 ? 69.766 13.671 -7.968 1.00 57.06 112 GLU A C 1
ATOM 863 O O . GLU A 1 112 ? 70.487 13.113 -7.149 1.00 57.06 112 GLU A O 1
ATOM 868 N N . GLY A 1 113 ? 69.310 13.032 -9.053 1.00 57.41 113 GLY A N 1
ATOM 869 C CA . GLY A 1 113 ? 69.624 11.636 -9.390 1.00 57.41 113 GLY A CA 1
ATOM 870 C C . GLY A 1 113 ? 70.792 11.443 -10.365 1.00 57.41 113 GLY A C 1
ATOM 871 O O . GLY A 1 113 ? 71.041 10.315 -10.777 1.00 57.41 113 GLY A O 1
ATOM 872 N N . GLU A 1 114 ? 71.476 12.518 -10.771 1.00 54.31 114 GLU A N 1
ATOM 873 C CA . GLU A 1 114 ? 72.534 12.488 -11.800 1.00 54.31 114 GLU A CA 1
ATOM 874 C C . GLU A 1 114 ? 73.931 12.855 -11.251 1.00 54.31 114 GLU A C 1
ATOM 876 O O . GLU A 1 114 ? 74.868 13.070 -12.015 1.00 54.31 114 GLU A O 1
ATOM 881 N N . ASN A 1 115 ? 74.087 12.896 -9.922 1.00 55.00 115 ASN A N 1
ATOM 882 C CA . ASN A 1 115 ? 75.387 12.923 -9.243 1.00 55.00 115 ASN A CA 1
ATOM 883 C C . ASN A 1 115 ? 75.496 11.733 -8.271 1.00 55.00 115 ASN A C 1
ATOM 885 O O . ASN A 1 115 ? 75.474 11.929 -7.059 1.00 55.00 115 ASN A O 1
ATOM 889 N N . ASP A 1 116 ? 75.596 10.522 -8.817 1.00 45.44 116 ASP A N 1
ATOM 890 C CA . ASP A 1 116 ? 76.204 9.343 -8.177 1.00 45.44 116 ASP A CA 1
ATOM 891 C C . ASP A 1 116 ? 76.985 8.551 -9.240 1.00 45.44 116 ASP A C 1
ATOM 893 O O . ASP A 1 116 ? 76.412 8.290 -10.326 1.00 45.44 116 ASP A O 1
#

pLDDT: mean 76.75, std 15.53, range [42.09, 97.56]

Sequence (116 aa):
MSDKQTEKKQGNLGKYLQKGGPGRPIGSRNKVPASLRDDLIAVYEELGGIQGMVEWAKAKEGNRALFYRILASTLPRQVAISARLQHDHGLNKLSNDELLDIIEGAKRCNAEGEND

Foldseek 3Di:
DDDDDDDDDDDPCPPVVVPDDDPDDPPDDDPVVVVVVVVVVVVCVVCVHPVNLVCQLVVDVVSVVVVVVVVVVPDDPDPVPPPPPPPPPPPVPDDPVRVVVVVVVVVVVVVVVPPD